Protein 1O4W (pdb70)

Radius of gyration: 15.25 Å; Cα contacts (8 Å, |Δi|>4): 187; chains: 1; bounding box: 36×30×55 Å

Structure (mmCIF, N/CA/C/O backbone):
data_1O4W
#
_entry.id   1O4W
#
_cell.length_a   63.705
_cell.length_b   63.705
_cell.length_c   78.040
_cell.angle_alpha   90.00
_cell.angle_beta   90.00
_cell.angle_gamma   120.00
#
_symmetry.space_group_name_H-M   'P 31 2 1'
#
loop_
_entity.id
_entity.type
_entity.pdbx_description
1 polymer 'PIN (PilT N-terminus) domain'
2 water water
#
loop_
_atom_site.group_PDB
_atom_site.id
_atom_site.type_symbol
_atom_site.label_atom_id
_atom_site.label_alt_id
_atom_site.label_comp_id
_atom_site.label_asym_id
_atom_site.label_entity_id
_atom_site.label_seq_id
_atom_site.pdbx_PDB_ins_code
_atom_site.Cartn_x
_atom_site.Cartn_y
_atom_site.Cartn_z
_atom_site.occupancy
_atom_site.B_iso_or_equiv
_atom_site.auth_seq_id
_atom_site.auth_comp_id
_atom_site.auth_asym_id
_atom_site.auth_atom_id
_atom_site.pdbx_PDB_model_num
ATOM 1 N N . LYS A 1 22 ? 77.333 52.983 13.964 1.00 63.22 10 LYS A N 1
ATOM 2 C CA . LYS A 1 22 ? 76.354 52.388 14.921 1.00 63.14 10 LYS A CA 1
ATOM 3 C C . LYS A 1 22 ? 75.273 51.632 14.149 1.00 62.45 10 LYS A C 1
ATOM 4 O O . LYS A 1 22 ? 75.089 51.839 12.940 1.00 62.83 10 LYS A O 1
ATOM 8 N N . VAL A 1 23 ? 74.597 50.723 14.848 1.00 61.38 11 VAL A N 1
ATOM 9 C CA . VAL A 1 23 ? 73.495 49.952 14.289 1.00 60.34 11 VAL A CA 1
ATOM 10 C C . VAL A 1 23 ? 72.235 50.817 14.220 1.00 58.78 11 VAL A C 1
ATOM 11 O O . VAL A 1 23 ? 71.729 51.244 15.257 1.00 59.12 11 VAL A O 1
ATOM 15 N N . ARG A 1 24 ? 71.732 51.066 13.006 1.00 56.26 12 ARG A N 1
ATOM 16 C CA . ARG A 1 24 ? 70.531 51.878 12.823 1.00 54.22 12 ARG A CA 1
ATOM 17 C C . ARG A 1 24 ? 69.331 50.947 12.562 1.00 51.72 12 ARG A C 1
ATOM 18 O O . ARG A 1 24 ? 69.469 49.929 11.885 1.00 49.89 12 ARG A O 1
ATOM 26 N N . CYS A 1 25 ? 68.175 51.309 13.111 1.00 48.87 13 CYS A N 1
ATOM 27 C CA . CYS A 1 25 ? 66.995 50.466 13.042 1.00 48.08 13 CYS A CA 1
ATOM 28 C C . CYS A 1 25 ? 65.847 51.192 12.346 1.00 45.85 13 CYS A C 1
ATOM 29 O O . CYS A 1 25 ? 65.771 52.412 12.360 1.00 44.76 13 CYS A O 1
ATOM 32 N N . ALA A 1 26 ? 64.971 50.418 11.714 1.00 44.21 14 ALA A N 1
ATOM 33 C CA . ALA A 1 26 ? 63.754 50.924 11.096 1.00 43.54 14 ALA A CA 1
ATOM 34 C C . ALA A 1 26 ? 62.553 50.115 11.553 1.00 43.30 14 ALA A C 1
ATOM 35 O O . ALA A 1 26 ? 62.613 48.890 11.612 1.00 42.28 14 ALA A O 1
ATOM 37 N N . VAL A 1 27 ? 61.489 50.824 11.906 1.00 42.90 15 VAL A N 1
ATOM 38 C CA . VAL A 1 27 ? 60.178 50.232 12.152 1.00 43.03 15 VAL A CA 1
ATOM 39 C C . VAL A 1 27 ? 59.413 50.387 10.853 1.00 42.82 15 VAL A C 1
ATOM 40 O O . VAL A 1 27 ? 59.312 51.510 10.322 1.00 41.92 15 VAL A O 1
ATOM 44 N N . VAL A 1 28 ? 58.906 49.283 10.305 1.00 43.16 16 VAL A N 1
ATOM 45 C CA . VAL A 1 28 ? 58.237 49.347 9.013 1.00 43.01 16 VAL A CA 1
ATOM 46 C C . VAL A 1 28 ? 56.787 48.937 9.120 1.00 44.07 16 VAL A C 1
ATOM 47 O O . VAL A 1 28 ? 56.478 47.804 9.534 1.00 44.96 16 VAL A O 1
ATOM 51 N N . ASP A 1 29 ? 55.902 49.852 8.743 1.00 44.13 17 ASP A N 1
ATOM 52 C CA . ASP A 1 29 ? 54.461 49.625 8.681 1.00 45.06 17 ASP A CA 1
ATOM 53 C C . ASP A 1 29 ? 54.146 48.403 7.762 1.00 45.09 17 ASP A C 1
ATOM 54 O O . ASP A 1 29 ? 54.691 48.277 6.653 1.00 44.79 17 ASP A O 1
ATOM 59 N N . THR A 1 30 ? 53.250 47.522 8.219 1.00 44.96 18 THR A N 1
ATOM 60 C CA . THR A 1 30 ? 52.865 46.364 7.417 1.00 44.79 18 THR A CA 1
ATOM 61 C C . THR A 1 30 ? 52.197 46.724 6.088 1.00 44.68 18 THR A C 1
ATOM 62 O O . THR A 1 30 ? 52.274 45.951 5.136 1.00 45.44 18 THR A O 1
ATOM 66 N N . ASN A 1 31 ? 51.553 47.880 6.008 1.00 44.74 19 ASN A N 1
ATOM 67 C CA . ASN A 1 31 ? 50.971 48.313 4.760 1.00 45.55 19 ASN A CA 1
ATOM 68 C C . ASN A 1 31 ? 52.057 48.590 3.703 1.00 45.05 19 ASN A C 1
ATOM 69 O O . ASN A 1 31 ? 51.873 48.328 2.525 1.00 45.34 19 ASN A O 1
ATOM 74 N N . VAL A 1 32 ? 53.197 49.111 4.146 1.00 44.64 20 VAL A N 1
ATOM 75 C CA . VAL A 1 32 ? 54.373 49.295 3.275 1.00 43.31 20 VAL A CA 1
ATOM 76 C C . VAL A 1 32 ? 54.893 47.939 2.795 1.00 43.25 20 VAL A C 1
ATOM 77 O O . VAL A 1 32 ? 55.211 47.781 1.636 1.00 43.20 20 VAL A O 1
ATOM 81 N N . LEU A 1 33 ? 54.958 46.962 3.693 1.00 44.14 21 LEU A N 1
ATOM 82 C CA . LEU A 1 33 ? 55.453 45.634 3.319 1.00 45.26 21 LEU A CA 1
ATOM 83 C C . LEU A 1 33 ? 54.553 44.931 2.297 1.00 45.67 21 LEU A C 1
ATOM 84 O O . LEU A 1 33 ? 55.044 44.195 1.451 1.00 45.86 21 LEU A O 1
ATOM 97 N N . TYR A 1 35 ? 53.201 46.344 -0.166 1.00 47.93 23 TYR A N 1
ATOM 98 C CA . TYR A 1 35 ? 53.767 46.853 -1.444 1.00 48.64 23 TYR A CA 1
ATOM 99 C C . TYR A 1 35 ? 55.024 46.101 -1.960 1.00 48.86 23 TYR A C 1
ATOM 100 O O . TYR A 1 35 ? 55.331 46.136 -3.157 1.00 49.07 23 TYR A O 1
ATOM 117 N N . VAL A 1 36 ? 55.747 45.382 -1.097 1.00 49.56 24 VAL A N 1
ATOM 118 C CA . VAL A 1 36 ? 56.882 44.583 -1.594 1.00 49.08 24 VAL A CA 1
ATOM 119 C C . VAL A 1 36 ? 56.395 43.584 -2.628 1.00 48.23 24 VAL A C 1
ATOM 120 O O . VAL A 1 36 ? 56.900 43.545 -3.755 1.00 47.03 24 VAL A O 1
ATOM 124 N N . TYR A 1 37 ? 55.414 42.765 -2.248 1.00 47.70 25 TYR A N 1
ATOM 125 C CA . TYR A 1 37 ? 54.852 41.817 -3.181 1.00 47.75 25 TYR A CA 1
ATOM 126 C C . TYR A 1 37 ? 54.089 42.508 -4.328 1.00 47.35 25 TYR A C 1
ATOM 127 O O . TYR A 1 37 ? 54.252 42.154 -5.473 1.00 45.99 25 TYR A O 1
ATOM 136 N N . LEU A 1 38 ? 53.236 43.473 -3.998 1.00 47.33 26 LEU A N 1
ATOM 137 C CA . LEU A 1 38 ? 52.271 43.971 -4.972 1.00 46.85 26 LEU A CA 1
ATOM 138 C C . LEU A 1 38 ? 52.935 44.834 -6.040 1.00 47.04 26 LEU A C 1
ATOM 139 O O . LEU A 1 38 ? 52.456 44.872 -7.177 1.00 46.29 26 LEU A O 1
ATOM 144 N N . ASN A 1 39 ? 54.038 45.492 -5.685 1.00 46.76 27 ASN A N 1
ATOM 145 C CA . ASN A 1 39 ? 54.763 46.379 -6.607 1.00 48.30 27 ASN A CA 1
ATOM 146 C C . ASN A 1 39 ? 56.238 46.032 -6.860 1.00 49.18 27 ASN A C 1
ATOM 147 O O . ASN A 1 39 ? 56.953 46.837 -7.451 1.00 49.97 27 ASN A O 1
ATOM 152 N N . LYS A 1 40 ? 56.692 44.850 -6.434 1.00 49.64 28 LYS A N 1
ATOM 153 C CA . LYS A 1 40 ? 58.088 44.422 -6.649 1.00 50.30 28 LYS A CA 1
ATOM 154 C C . LYS A 1 40 ? 59.115 45.471 -6.200 1.00 50.35 28 LYS A C 1
ATOM 155 O O . LYS A 1 40 ? 60.103 45.751 -6.890 1.00 52.03 28 LYS A O 1
ATOM 158 N N . ALA A 1 41 ? 58.841 46.052 -5.053 1.00 49.45 29 ALA A N 1
ATOM 159 C CA . ALA A 1 41 ? 59.682 47.057 -4.444 1.00 48.97 29 ALA A CA 1
ATOM 160 C C . ALA A 1 41 ? 60.471 46.386 -3.309 1.00 48.32 29 ALA A C 1
ATOM 161 O O . ALA A 1 41 ? 59.884 45.898 -2.374 1.00 49.68 29 ALA A O 1
ATOM 163 N N . ASP A 1 42 ? 61.793 46.362 -3.401 1.00 47.00 30 ASP A N 1
ATOM 164 C CA . ASP A 1 42 ? 62.640 45.778 -2.359 1.00 46.51 30 ASP A CA 1
ATOM 165 C C . ASP A 1 42 ? 62.887 46.785 -1.227 1.00 45.39 30 ASP A C 1
ATOM 166 O O . ASP A 1 42 ? 63.966 47.397 -1.123 1.00 43.70 30 ASP A O 1
ATOM 171 N N . VAL A 1 43 ? 61.861 46.969 -0.405 1.00 44.62 31 VAL A N 1
ATOM 172 C CA . VAL A 1 43 ? 61.869 47.944 0.669 1.00 45.15 31 VAL A CA 1
ATOM 173 C C . VAL A 1 43 ? 63.005 47.690 1.661 1.00 43.89 31 VAL A C 1
ATOM 174 O O . VAL A 1 43 ? 63.719 48.617 2.070 1.00 41.85 31 VAL A O 1
ATOM 178 N N . VAL A 1 44 ? 63.205 46.431 2.028 1.00 42.73 32 VAL A N 1
ATOM 179 C CA . VAL A 1 44 ? 64.238 46.116 3.001 1.00 43.58 32 VAL A CA 1
ATOM 180 C C . VAL A 1 44 ? 65.630 46.385 2.425 1.00 42.21 32 VAL A C 1
ATOM 181 O O . VAL A 1 44 ? 66.433 47.018 3.082 1.00 41.49 32 VAL A O 1
ATOM 185 N N . GLY A 1 45 ? 65.902 45.936 1.212 1.00 41.01 33 GLY A N 1
ATOM 186 C CA . GLY A 1 45 ? 67.164 46.221 0.551 1.00 41.57 33 GLY A CA 1
ATOM 187 C C . GLY A 1 45 ? 67.464 47.700 0.371 1.00 41.21 33 GLY A C 1
ATOM 188 O O . GLY A 1 45 ? 68.605 48.140 0.519 1.00 40.64 33 GLY A O 1
ATOM 189 N N . GLN A 1 46 ? 66.442 48.473 0.019 1.00 41.86 34 GLN A N 1
ATOM 190 C CA . GLN A 1 46 ? 66.577 49.934 -0.106 1.00 43.00 34 GLN A CA 1
ATOM 191 C C . GLN A 1 46 ? 66.899 50.585 1.246 1.00 42.22 34 GLN A C 1
ATOM 192 O O . GLN A 1 46 ? 67.729 51.483 1.322 1.00 41.39 34 GLN A O 1
ATOM 198 N N . LEU A 1 47 ? 66.265 50.103 2.314 1.00 41.83 35 LEU A N 1
ATOM 199 C CA . LEU A 1 47 ? 66.576 50.594 3.669 1.00 42.42 35 LEU A CA 1
ATOM 200 C C . LEU A 1 47 ? 68.018 50.229 4.071 1.00 42.49 35 LEU A C 1
ATOM 201 O O . LEU A 1 47 ? 68.741 51.046 4.650 1.00 41.06 35 LEU A O 1
ATOM 206 N N . ARG A 1 48 ? 68.452 49.018 3.731 1.00 42.46 36 ARG A N 1
ATOM 207 C CA . ARG A 1 48 ? 69.872 48.652 3.970 1.00 43.74 36 ARG A CA 1
ATOM 208 C C . ARG A 1 48 ? 70.880 49.596 3.292 1.00 43.22 36 ARG A C 1
ATOM 209 O O . ARG A 1 48 ? 71.932 49.950 3.870 1.00 42.67 36 ARG A O 1
ATOM 217 N N . GLU A 1 49 ? 70.567 50.044 2.075 1.00 43.43 37 GLU A N 1
ATOM 218 C CA . GLU A 1 49 ? 71.428 50.994 1.359 1.00 43.16 37 GLU A CA 1
ATOM 219 C C . GLU A 1 49 ? 71.629 52.305 2.104 1.00 42.04 37 GLU A C 1
ATOM 220 O O . GLU A 1 49 ? 72.706 52.890 2.040 1.00 40.85 37 GLU A O 1
ATOM 226 N N . PHE A 1 50 ? 70.585 52.754 2.800 1.00 41.87 38 PHE A N 1
ATOM 227 C CA . PHE A 1 50 ? 70.631 53.942 3.641 1.00 42.38 38 PHE A CA 1
ATOM 228 C C . PHE A 1 50 ? 71.257 53.695 5.023 1.00 43.26 38 PHE A C 1
ATOM 229 O O . PHE A 1 50 ? 71.369 54.629 5.808 1.00 43.33 38 PHE A O 1
ATOM 237 N N . GLY A 1 51 ? 71.649 52.456 5.316 1.00 42.81 39 GLY A N 1
ATOM 238 C CA . GLY A 1 51 ? 72.400 52.160 6.532 1.00 43.20 39 GLY A CA 1
ATOM 239 C C . GLY A 1 51 ? 71.602 51.511 7.651 1.00 43.46 39 GLY A C 1
ATOM 240 O O . GLY A 1 51 ? 72.108 51.384 8.771 1.00 43.16 39 GLY A O 1
ATOM 241 N N . PHE A 1 52 ? 70.360 51.122 7.364 1.00 43.10 40 PHE A N 1
ATOM 242 C CA . PHE A 1 52 ? 69.482 50.487 8.362 1.00 43.95 40 PHE A CA 1
ATOM 243 C C . PHE A 1 52 ? 69.680 48.978 8.300 1.00 44.70 40 PHE A C 1
ATOM 244 O O . PHE A 1 52 ? 69.525 48.375 7.240 1.00 45.47 40 PHE A O 1
ATOM 252 N N . SER A 1 53 ? 70.075 48.367 9.417 1.00 45.08 41 SER A N 1
ATOM 253 C CA . SER A 1 53 ? 70.361 46.928 9.412 1.00 45.71 41 SER A CA 1
ATOM 254 C C . SER A 1 53 ? 69.538 46.122 10.424 1.00 45.92 41 SER A C 1
ATOM 255 O O . SER A 1 53 ? 69.658 44.904 10.464 1.00 46.05 41 SER A O 1
ATOM 258 N N . ARG A 1 54 ? 68.711 46.807 11.218 1.00 46.23 42 ARG A N 1
ATOM 259 C CA . ARG A 1 54 ? 67.796 46.187 12.164 1.00 46.41 42 ARG A CA 1
ATOM 260 C C . ARG A 1 54 ? 66.394 46.605 11.790 1.00 45.43 42 ARG A C 1
ATOM 261 O O . ARG A 1 54 ? 66.130 47.803 11.592 1.00 45.11 42 ARG A O 1
ATOM 269 N N . PHE A 1 55 ? 65.491 45.635 11.742 1.00 44.07 43 PHE A N 1
ATOM 270 C CA . PHE A 1 55 ? 64.118 45.861 11.326 1.00 43.38 43 PHE A CA 1
ATOM 271 C C . PHE A 1 55 ? 63.164 45.397 12.415 1.00 43.74 43 PHE A C 1
ATOM 272 O O . PHE A 1 55 ? 63.257 44.268 12.893 1.00 42.60 43 PHE A O 1
ATOM 280 N N . LEU A 1 56 ? 62.282 46.303 12.831 1.00 42.99 44 LEU A N 1
ATOM 281 C CA . LEU A 1 56 ? 61.441 46.094 13.992 1.00 42.97 44 LEU A CA 1
ATOM 282 C C . LEU A 1 56 ? 59.969 46.143 13.609 1.00 42.85 44 LEU A C 1
ATOM 283 O O . LEU A 1 56 ? 59.558 46.925 12.737 1.00 44.03 44 LEU A O 1
ATOM 288 N N . ILE A 1 57 ? 59.188 45.283 14.248 1.00 43.03 45 ILE A N 1
ATOM 289 C CA . ILE A 1 57 ? 57.729 45.372 14.208 1.00 43.17 45 ILE A CA 1
ATOM 290 C C . ILE A 1 57 ? 57.216 45.199 15.636 1.00 42.06 45 ILE A C 1
ATOM 291 O O . ILE A 1 57 ? 57.944 44.699 16.483 1.00 42.07 45 ILE A O 1
ATOM 296 N N . THR A 1 58 ? 55.996 45.653 15.930 1.00 41.49 46 THR A N 1
ATOM 297 C CA . THR A 1 58 ? 55.419 45.424 17.234 1.00 41.46 46 THR A CA 1
ATOM 298 C C . THR A 1 58 ? 54.615 44.123 17.249 1.00 41.75 46 THR A C 1
ATOM 299 O O . THR A 1 58 ? 54.092 43.693 16.211 1.00 41.16 46 THR A O 1
ATOM 303 N N . ALA A 1 59 ? 54.497 43.519 18.427 1.00 42.04 47 ALA A N 1
ATOM 304 C CA . ALA A 1 59 ? 53.690 42.323 18.588 1.00 41.62 47 ALA A CA 1
ATOM 305 C C . ALA A 1 59 ? 52.234 42.567 18.136 1.00 42.29 47 ALA A C 1
ATOM 306 O O . ALA A 1 59 ? 51.608 41.688 17.482 1.00 41.85 47 ALA A O 1
ATOM 308 N N . SER A 1 60 ? 51.707 43.745 18.481 1.00 41.24 48 SER A N 1
ATOM 309 C CA . SER A 1 60 ? 50.330 44.114 18.146 1.00 41.94 48 SER A CA 1
ATOM 310 C C . SER A 1 60 ? 50.099 44.158 16.631 1.00 41.35 48 SER A C 1
ATOM 311 O O . SER A 1 60 ? 49.159 43.530 16.111 1.00 40.61 48 SER A O 1
ATOM 314 N N . VAL A 1 61 ? 50.962 44.880 15.921 1.00 41.42 49 VAL A N 1
ATOM 315 C CA . VAL A 1 61 ? 50.809 45.045 14.469 1.00 41.71 49 VAL A CA 1
ATOM 316 C C . VAL A 1 61 ? 51.044 43.718 13.714 1.00 41.79 49 VAL A C 1
ATOM 317 O O . VAL A 1 61 ? 50.324 43.406 12.751 1.00 42.21 49 VAL A O 1
ATOM 321 N N . LYS A 1 62 ? 52.009 42.925 14.155 1.00 41.29 50 LYS A N 1
ATOM 322 C CA . LYS A 1 62 ? 52.198 41.603 13.583 1.00 42.82 50 L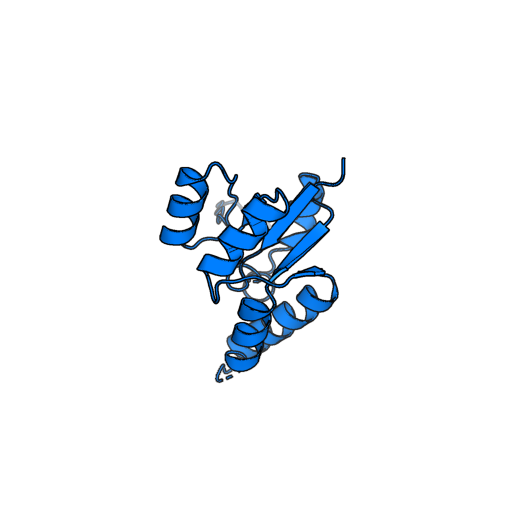YS A CA 1
ATOM 323 C C . LYS A 1 62 ? 50.911 40.735 13.739 1.00 42.40 50 LYS A C 1
ATOM 324 O O . LYS A 1 62 ? 50.457 40.097 12.782 1.00 41.34 50 LYS A O 1
ATOM 330 N N . ARG A 1 63 ? 50.317 40.740 14.931 1.00 42.35 51 ARG A N 1
ATOM 331 C CA . ARG A 1 63 ? 49.089 39.983 15.198 1.00 43.18 51 ARG A CA 1
ATOM 332 C C . ARG A 1 63 ? 47.926 40.506 14.353 1.00 42.93 51 ARG A C 1
ATOM 333 O O . ARG A 1 63 ? 47.116 39.718 13.840 1.00 41.83 51 ARG A O 1
ATOM 341 N N . GLU A 1 64 ? 47.836 41.826 14.206 1.00 42.48 52 GLU A N 1
ATOM 342 C CA . GLU A 1 64 ? 46.805 42.410 1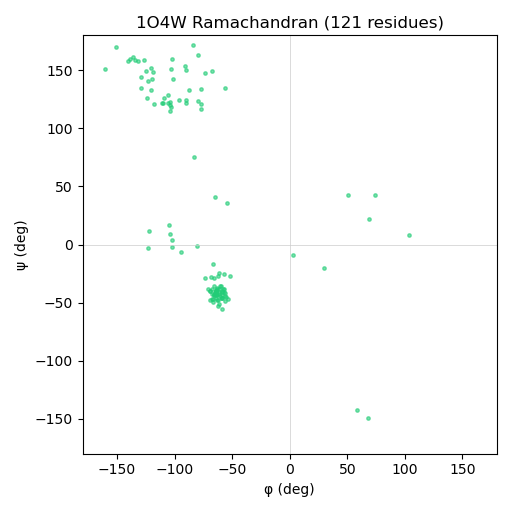3.348 1.00 43.50 52 GLU A CA 1
ATOM 343 C C . GLU A 1 64 ? 46.956 41.948 11.897 1.00 43.08 52 GLU A C 1
ATOM 344 O O . GLU A 1 64 ? 45.958 41.686 11.227 1.00 42.68 52 GLU A O 1
ATOM 350 N N . LEU A 1 65 ? 48.192 41.834 11.433 1.00 43.01 53 LEU A N 1
ATOM 351 C CA . LEU A 1 65 ? 48.442 41.377 10.057 1.00 42.96 53 LEU A CA 1
ATOM 352 C C . LEU A 1 65 ? 48.063 39.883 9.921 1.00 41.83 53 LEU A C 1
ATOM 353 O O . LEU A 1 65 ? 47.463 39.487 8.922 1.00 41.88 53 LEU A O 1
ATOM 358 N N . GLU A 1 66 ? 48.372 39.072 10.926 1.00 42.28 54 GLU A N 1
ATOM 359 C CA . GLU A 1 66 ? 47.949 37.660 10.926 1.00 42.77 54 GLU A CA 1
ATOM 360 C C . GLU A 1 66 ? 46.421 37.507 10.844 1.00 42.65 54 GLU A C 1
ATOM 361 O O . GLU A 1 66 ? 45.914 36.627 10.155 1.00 41.32 54 GLU A O 1
ATOM 367 N N . LYS A 1 67 ? 45.693 38.372 11.550 1.00 42.78 55 LYS A N 1
ATOM 368 C CA . LYS A 1 67 ? 44.224 38.356 11.516 1.00 42.86 55 LYS A CA 1
ATOM 369 C C . LYS A 1 67 ? 43.713 38.817 10.156 1.00 43.16 55 LYS A C 1
ATOM 370 O O . LYS A 1 67 ? 42.834 38.186 9.581 1.00 44.14 55 LYS A O 1
ATOM 376 N N . LEU A 1 68 ? 44.261 39.924 9.666 1.00 43.89 56 LEU A N 1
ATOM 377 C CA . LEU A 1 68 ? 43.919 40.478 8.346 1.00 44.34 56 LEU A CA 1
ATOM 378 C C . LEU A 1 68 ? 44.108 39.447 7.224 1.00 43.46 56 LEU A C 1
ATOM 379 O O . LEU A 1 68 ? 43.252 39.304 6.350 1.00 43.86 56 LEU A O 1
ATOM 384 N N . GLU A 1 69 ? 45.228 38.738 7.259 1.00 42.19 57 GLU A N 1
ATOM 385 C CA . GLU A 1 69 ? 45.538 37.735 6.257 1.00 42.44 57 GLU A CA 1
ATOM 386 C C . GLU A 1 69 ? 44.406 36.697 6.134 1.00 41.96 57 GLU A C 1
ATOM 387 O O . GLU A 1 69 ? 44.083 36.215 5.037 1.00 41.12 57 GLU A O 1
ATOM 401 N N . SER A 1 71 ? 41.323 37.103 6.400 1.00 44.53 59 SER A N 1
ATOM 402 C CA . SER A 1 71 ? 40.174 37.650 5.681 1.00 44.92 59 SER A CA 1
ATOM 403 C C . SER A 1 71 ? 40.473 38.198 4.272 1.00 44.03 59 SER A C 1
ATOM 404 O O . SER A 1 71 ? 39.549 38.473 3.522 1.00 45.97 59 SER A O 1
ATOM 409 N N . LEU A 1 72 ? 41.727 38.310 3.887 1.00 43.18 60 LEU A N 1
ATOM 410 C CA . LEU A 1 72 ? 42.055 38.804 2.547 1.00 42.56 60 LEU A CA 1
ATOM 411 C C . LEU A 1 72 ? 41.897 37.687 1.504 1.00 41.92 60 LEU A C 1
ATOM 412 O O . LEU A 1 72 ? 41.805 36.510 1.856 1.00 40.51 60 LEU A O 1
ATOM 417 N N . ARG A 1 73 ? 41.825 38.096 0.237 1.00 40.96 61 ARG A N 1
ATOM 418 C CA . ARG A 1 73 ? 41.614 37.208 -0.898 1.00 40.66 61 ARG A CA 1
ATOM 419 C C . ARG A 1 73 ? 42.560 37.610 -2.035 1.00 39.94 61 ARG A C 1
ATOM 420 O O . ARG A 1 73 ? 43.141 38.708 -2.049 1.00 38.44 61 ARG A O 1
ATOM 428 N N . GLY A 1 74 ? 42.758 36.686 -2.961 1.00 39.33 62 GLY A N 1
ATOM 429 C CA . GLY A 1 74 ? 43.534 36.960 -4.159 1.00 39.12 62 GLY A CA 1
ATOM 430 C C . GLY A 1 74 ? 44.931 37.402 -3.900 1.00 39.47 62 GLY A C 1
ATOM 431 O O . GLY A 1 74 ? 45.577 36.935 -2.966 1.00 38.87 62 GLY A O 1
ATOM 432 N N . LYS A 1 75 ? 45.397 38.346 -4.717 1.00 40.18 63 LYS A N 1
ATOM 433 C CA . LYS A 1 75 ? 46.763 38.834 -4.616 1.00 41.27 63 LYS A CA 1
ATOM 434 C C . LYS A 1 75 ? 47.027 39.572 -3.308 1.00 40.65 63 LYS A C 1
ATOM 435 O O . LYS A 1 75 ? 48.143 39.558 -2.821 1.00 39.94 63 LYS A O 1
ATOM 441 N N . GLU A 1 76 ? 46.009 40.195 -2.729 1.00 40.63 64 GLU A N 1
ATOM 442 C CA . GLU A 1 76 ? 46.181 40.828 -1.406 1.00 41.62 64 GLU A CA 1
ATOM 443 C C . GLU A 1 76 ? 46.513 39.792 -0.334 1.00 40.22 64 GLU A C 1
ATOM 444 O O . GLU A 1 76 ? 47.359 40.034 0.545 1.00 40.64 64 GLU A O 1
ATOM 450 N N . LYS A 1 77 ? 45.876 38.622 -0.424 1.00 39.34 65 LYS A N 1
ATOM 451 C CA . LYS A 1 77 ? 46.155 37.532 0.516 1.00 38.82 65 LYS A CA 1
ATOM 452 C C . LYS A 1 77 ? 47.610 37.100 0.325 1.00 38.87 65 LYS A C 1
ATOM 453 O O . LYS A 1 77 ? 48.327 36.920 1.302 1.00 38.91 65 LYS A O 1
ATOM 459 N N . VAL A 1 78 ? 48.066 37.001 -0.919 1.00 39.04 66 VAL A N 1
ATOM 460 C CA . VAL A 1 78 ? 49.449 36.598 -1.190 1.00 40.03 66 VAL A CA 1
ATOM 461 C C . VAL A 1 78 ? 50.425 37.636 -0.632 1.00 40.24 66 VAL A C 1
ATOM 462 O O . VAL A 1 78 ? 51.432 37.295 -0.007 1.00 39.87 66 VAL A O 1
ATOM 466 N N . ALA A 1 79 ? 50.082 38.906 -0.790 1.00 40.46 67 ALA A N 1
ATOM 467 C CA . ALA A 1 79 ? 50.939 40.026 -0.324 1.00 42.14 67 ALA A CA 1
ATOM 468 C C . ALA A 1 79 ? 51.079 40.018 1.197 1.00 42.43 67 ALA A C 1
ATOM 469 O O . ALA A 1 79 ? 52.159 40.251 1.726 1.00 43.28 67 ALA A O 1
ATOM 471 N N . ALA A 1 80 ? 49.979 39.709 1.891 1.00 42.32 68 ALA A N 1
ATOM 472 C CA . ALA A 1 80 ? 50.004 39.591 3.359 1.00 41.16 68 ALA A CA 1
ATOM 473 C C . ALA A 1 80 ? 50.869 38.411 3.803 1.00 40.99 68 ALA A C 1
ATOM 474 O O . ALA A 1 80 ? 51.659 38.531 4.735 1.00 40.77 68 ALA A O 1
ATOM 476 N N . ARG A 1 81 ? 50.743 37.265 3.129 1.00 40.32 69 ARG A N 1
ATOM 477 C CA . ARG A 1 81 ? 51.622 36.149 3.429 1.00 40.79 69 ARG A CA 1
ATOM 478 C C . ARG A 1 81 ? 53.098 36.458 3.177 1.00 41.14 69 ARG A C 1
ATOM 479 O O . ARG A 1 81 ? 53.967 36.016 3.934 1.00 40.52 69 ARG A O 1
ATOM 487 N N . PHE A 1 82 ? 53.380 37.150 2.083 1.00 42.62 70 PHE A N 1
ATOM 488 C CA . PHE A 1 82 ? 54.771 37.521 1.784 1.00 43.86 70 PHE A CA 1
ATOM 489 C C . PHE A 1 82 ? 55.275 38.495 2.843 1.00 43.45 70 PHE A C 1
ATOM 490 O O . PHE A 1 82 ? 56.390 38.318 3.311 1.00 43.85 70 PHE A O 1
ATOM 498 N N . ALA A 1 83 ? 54.458 39.488 3.229 1.00 43.50 71 ALA A N 1
ATOM 499 C CA . ALA A 1 83 ? 54.794 40.404 4.353 1.00 43.27 71 ALA A CA 1
ATOM 500 C C . ALA A 1 83 ? 55.067 39.650 5.650 1.00 43.77 71 ALA A C 1
ATOM 501 O O . ALA A 1 83 ? 56.059 39.931 6.340 1.00 44.28 71 ALA A O 1
ATOM 503 N N . LEU A 1 84 ? 54.217 38.659 5.966 1.00 43.13 72 LEU A N 1
ATOM 504 C CA . LEU A 1 84 ? 54.432 37.828 7.134 1.00 43.68 72 LEU A CA 1
ATOM 505 C C . LEU A 1 84 ? 55.768 37.062 7.046 1.00 44.40 72 LEU A C 1
ATOM 506 O O . LEU A 1 84 ? 56.458 36.897 8.053 1.00 44.62 72 LEU A O 1
ATOM 511 N N . LYS A 1 85 ? 56.160 36.632 5.848 1.00 45.61 73 LYS A N 1
ATOM 512 C CA . LYS A 1 85 ? 57.450 35.920 5.702 1.00 46.08 73 LYS A CA 1
ATOM 513 C C . LYS A 1 85 ? 58.594 36.917 5.948 1.00 46.02 73 LYS A C 1
ATOM 514 O O . LYS A 1 85 ? 59.557 36.589 6.624 1.00 46.95 73 LYS A O 1
ATOM 517 N N . LEU A 1 86 ? 58.464 38.135 5.450 1.00 45.96 74 LEU A N 1
ATOM 518 C CA . LEU A 1 86 ?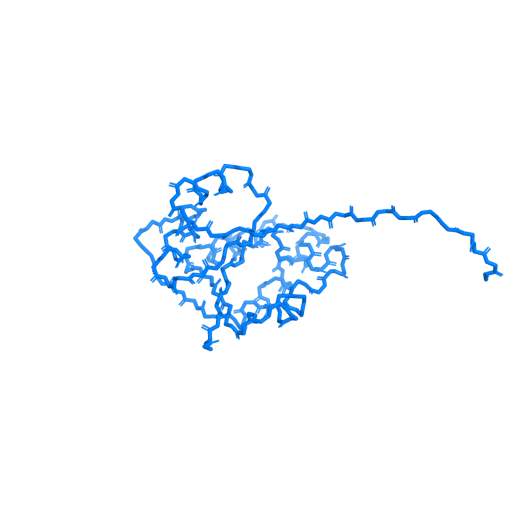 59.504 39.158 5.666 1.00 46.67 74 LEU A CA 1
ATOM 519 C C . LEU A 1 86 ? 59.732 39.401 7.158 1.00 46.50 74 LEU A C 1
ATOM 520 O O . LEU A 1 86 ? 60.883 39.564 7.602 1.00 45.82 74 LEU A O 1
ATOM 525 N N . LEU A 1 87 ? 58.632 39.385 7.923 1.00 45.06 75 LEU A N 1
ATOM 526 C CA . LEU A 1 87 ? 58.653 39.623 9.347 1.00 44.82 75 LEU A CA 1
ATOM 527 C C . LEU A 1 87 ? 59.375 38.543 10.125 1.00 46.37 75 LEU A C 1
ATOM 528 O O . LEU A 1 87 ? 59.750 38.770 11.270 1.00 46.22 75 LEU A O 1
ATOM 533 N N . GLU A 1 88 ? 59.591 37.375 9.517 1.00 48.27 76 GLU A N 1
ATOM 534 C CA . GLU A 1 88 ? 60.463 36.360 10.114 1.00 49.72 76 GLU A CA 1
ATOM 535 C C . GLU A 1 88 ? 61.877 36.899 10.377 1.00 50.09 76 GLU A C 1
ATOM 536 O O . GLU A 1 88 ? 62.558 36.390 11.265 1.00 50.64 76 GLU A O 1
ATOM 542 N N . HIS A 1 89 ? 62.312 37.916 9.633 1.00 50.35 77 HIS A N 1
ATOM 543 C CA . HIS A 1 89 ? 63.633 38.522 9.838 1.00 50.81 77 HIS A CA 1
ATOM 544 C C . HIS A 1 89 ? 63.574 39.876 10.529 1.00 49.61 77 HIS A C 1
ATOM 545 O O . HIS A 1 89 ? 64.540 40.656 10.473 1.00 51.01 77 HIS A O 1
ATOM 552 N N . PHE A 1 90 ? 62.440 40.180 11.152 1.00 47.38 78 PHE A N 1
ATOM 553 C CA . PHE A 1 90 ? 62.277 41.402 11.937 1.00 45.95 78 PHE A CA 1
ATOM 554 C C . PHE A 1 90 ? 62.375 41.024 13.414 1.00 46.79 78 PHE A C 1
ATOM 555 O O . PHE A 1 90 ? 62.021 39.898 13.792 1.00 46.65 78 PHE A O 1
ATOM 563 N N . GLU A 1 91 ? 62.836 41.949 14.248 1.00 46.82 79 GLU A N 1
ATOM 564 C CA . GLU A 1 91 ? 62.663 41.853 15.692 1.00 47.82 79 GLU A CA 1
ATOM 565 C C . GLU A 1 91 ? 61.220 42.231 16.066 1.00 47.46 79 GLU A C 1
ATOM 566 O O . GLU A 1 91 ? 60.683 43.225 15.593 1.00 46.92 79 GLU A O 1
ATOM 572 N N . VAL A 1 92 ? 60.593 41.434 16.919 1.00 47.01 80 VAL A N 1
ATOM 573 C CA . VAL A 1 92 ? 59.234 41.725 17.356 1.00 47.16 80 VAL A CA 1
ATOM 574 C C . VAL A 1 92 ? 59.296 42.275 18.759 1.00 47.14 80 VAL A C 1
ATOM 575 O O . VAL A 1 92 ? 59.787 41.603 19.660 1.00 47.35 80 VAL A O 1
ATOM 579 N N . VAL A 1 93 ? 58.807 43.494 18.952 1.00 46.62 81 VAL A N 1
ATOM 580 C CA . VAL A 1 93 ? 58.921 44.164 20.246 1.00 46.25 81 VAL A CA 1
ATOM 581 C C . VAL A 1 93 ? 57.563 44.472 20.851 1.00 46.59 81 VAL A C 1
ATOM 582 O O . VAL A 1 93 ? 56.576 44.706 20.141 1.00 44.71 81 VAL A O 1
ATOM 586 N N . GLU A 1 94 ? 57.513 44.456 22.179 1.00 47.15 82 GLU A N 1
ATOM 587 C CA . GLU A 1 94 ? 56.262 44.692 22.884 1.00 47.94 82 GLU A CA 1
ATOM 588 C C . GLU A 1 94 ? 56.088 46.173 23.159 1.00 47.64 82 GLU A C 1
ATOM 589 O O . GLU A 1 94 ? 57.062 46.903 23.304 1.00 47.37 82 GLU A O 1
ATOM 595 N N . THR A 1 95 ? 54.830 46.603 23.206 1.00 47.28 83 THR A N 1
ATOM 596 C CA . THR A 1 95 ? 54.475 47.988 23.469 1.00 47.03 83 THR A CA 1
ATOM 597 C C . THR A 1 95 ? 53.288 48.035 24.400 1.00 47.17 83 THR A C 1
ATOM 598 O O . THR A 1 95 ? 52.536 47.067 24.502 1.00 46.36 83 THR A O 1
ATOM 602 N N . GLU A 1 96 ? 53.122 49.178 25.051 1.00 47.55 84 GLU A N 1
ATOM 603 C CA . GLU A 1 96 ? 51.928 49.476 25.854 1.00 48.29 84 GLU A CA 1
ATOM 604 C C . GLU A 1 96 ? 50.708 49.592 24.940 1.00 48.03 84 GLU A C 1
ATOM 605 O O . GLU A 1 96 ? 49.674 48.971 25.184 1.00 47.39 84 GLU A O 1
ATOM 611 N N . SER A 1 97 ? 50.865 50.389 23.878 1.00 47.68 85 SER A N 1
ATOM 612 C CA . SER A 1 97 ? 49.779 50.695 22.955 1.00 47.48 85 SER A CA 1
ATOM 613 C C . SER A 1 97 ? 49.637 49.601 21.897 1.00 47.72 85 SER A C 1
ATOM 614 O O . SER A 1 97 ? 50.466 48.695 21.815 1.00 47.00 85 SER A O 1
ATOM 617 N N . GLU A 1 98 ? 48.563 49.697 21.117 1.00 48.29 86 GLU A N 1
ATOM 618 C CA . GLU A 1 98 ? 48.204 48.707 20.109 1.00 49.43 86 GLU A CA 1
ATOM 619 C C . GLU A 1 98 ? 48.004 49.384 18.761 1.00 49.26 86 GLU A C 1
ATOM 620 O O . GLU A 1 98 ? 47.744 50.590 18.702 1.00 49.41 86 GLU A O 1
ATOM 626 N N . GLY A 1 99 ? 48.106 48.602 17.689 1.00 49.08 87 GLY A N 1
ATOM 627 C CA . GLY A 1 99 ? 47.857 49.102 16.336 1.00 49.09 87 GLY A CA 1
ATOM 628 C C . GLY A 1 99 ? 48.892 50.106 15.863 1.00 49.00 87 GLY A C 1
ATOM 629 O O . GLY A 1 99 ? 50.056 50.039 16.271 1.00 48.33 87 GLY A O 1
ATOM 630 N N . ASP A 1 100 ? 48.465 51.042 15.010 1.00 49.47 88 ASP A N 1
ATOM 631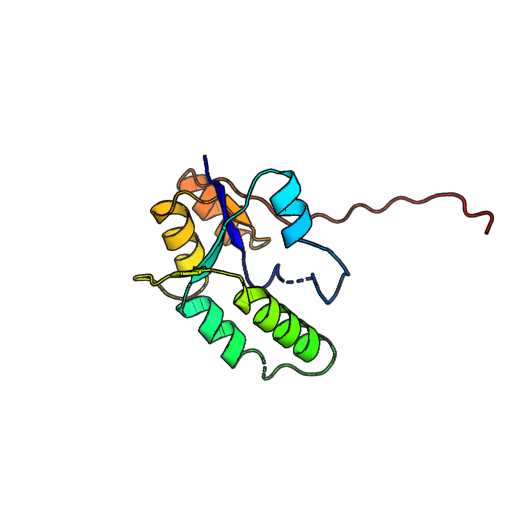 C CA . ASP A 1 100 ? 49.358 52.078 14.457 1.00 50.19 88 ASP A CA 1
ATOM 632 C C . ASP A 1 100 ? 50.132 52.883 15.506 1.00 49.27 88 ASP A C 1
ATOM 633 O O . ASP A 1 100 ? 51.325 53.104 15.317 1.00 49.59 88 ASP A O 1
ATOM 638 N N . PRO A 1 101 ? 49.481 53.365 16.573 1.00 48.03 89 PRO A N 1
ATOM 639 C CA . PRO A 1 101 ? 50.209 54.050 17.642 1.00 47.22 89 PRO A CA 1
ATOM 640 C C . PRO A 1 101 ? 51.405 53.259 18.190 1.00 46.14 89 PRO A C 1
ATOM 641 O O . PRO A 1 101 ? 52.351 53.863 18.677 1.00 46.05 89 PRO A O 1
ATOM 645 N N . SER A 1 102 ? 51.374 51.934 18.104 1.00 44.40 90 SER A N 1
ATOM 646 C CA . SER A 1 102 ? 52.461 51.111 18.640 1.00 43.49 90 SER A CA 1
ATOM 647 C C . SER A 1 102 ? 53.7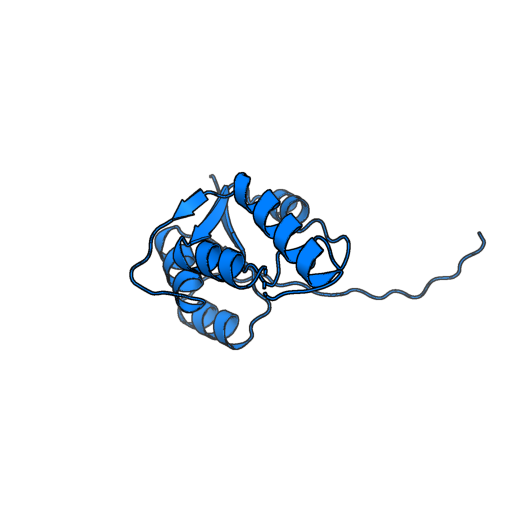40 51.290 17.830 1.00 43.25 90 SER A C 1
ATOM 648 O O . SER A 1 102 ? 54.836 51.172 18.370 1.00 43.17 90 SER A O 1
ATOM 651 N N . LEU A 1 103 ? 53.581 51.620 16.547 1.00 43.14 91 LEU A N 1
ATOM 652 C CA . LEU A 1 103 ? 54.698 51.824 15.635 1.00 42.90 91 LEU A CA 1
ATOM 653 C C . LEU A 1 103 ? 55.480 53.079 16.067 1.00 43.31 91 LEU A C 1
ATOM 654 O O . LEU A 1 103 ? 56.715 53.092 16.075 1.00 42.67 91 LEU A O 1
ATOM 659 N N . ILE A 1 104 ? 54.750 54.130 16.417 1.00 43.83 92 ILE A N 1
ATOM 660 C CA . ILE A 1 104 ? 55.363 55.334 16.993 1.00 44.76 92 ILE A CA 1
ATOM 661 C C . ILE A 1 104 ? 56.050 55.030 18.329 1.00 44.00 92 ILE A C 1
ATOM 662 O O . ILE A 1 104 ? 57.192 55.414 18.546 1.00 43.75 92 ILE A O 1
ATOM 667 N N . GLU A 1 105 ? 55.358 54.321 19.215 1.00 43.71 93 GLU A N 1
ATOM 668 C CA . GLU A 1 105 ? 55.938 53.969 20.515 1.00 43.64 93 GLU A CA 1
ATOM 669 C C . GLU A 1 105 ? 57.271 53.216 20.352 1.00 43.24 93 GLU A C 1
ATOM 670 O O . GLU A 1 105 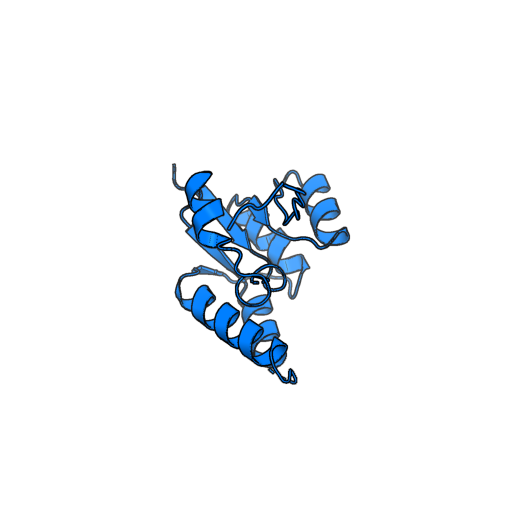? 58.268 53.543 21.014 1.00 42.94 93 GLU A O 1
ATOM 676 N N . ALA A 1 106 ? 57.276 52.208 19.486 1.00 42.60 94 ALA A N 1
ATOM 677 C CA . ALA A 1 106 ? 58.473 51.414 19.210 1.00 42.66 94 ALA A CA 1
ATOM 678 C C . ALA A 1 106 ? 59.588 52.260 18.580 1.00 43.23 94 ALA A C 1
ATOM 679 O O . ALA A 1 106 ? 60.750 52.193 18.988 1.00 43.15 94 ALA A O 1
ATOM 681 N N . ALA A 1 107 ? 59.237 53.047 17.573 1.00 43.12 95 ALA A N 1
ATOM 682 C CA . ALA A 1 107 ? 60.240 53.846 16.896 1.00 44.33 95 ALA A CA 1
ATOM 683 C C . ALA A 1 107 ? 60.922 54.814 17.887 1.00 44.75 95 ALA A C 1
ATOM 684 O O . ALA A 1 107 ? 62.145 54.922 17.895 1.00 45.15 95 ALA A O 1
ATOM 686 N N . GLU A 1 108 ? 60.135 55.504 18.711 1.00 45.52 96 GLU A N 1
ATOM 687 C CA . GLU A 1 108 ? 60.704 56.426 19.712 1.00 46.24 96 GLU A CA 1
ATOM 688 C C . GLU A 1 108 ? 61.555 55.701 20.764 1.00 46.41 96 GLU A C 1
ATOM 689 O O . GLU A 1 108 ? 62.652 56.151 21.079 1.00 46.98 96 GLU A O 1
ATOM 695 N N . LYS A 1 109 ? 61.056 54.589 21.307 1.00 46.43 97 LYS A N 1
ATOM 696 C CA . LYS A 1 109 ? 61.781 53.821 22.336 1.00 46.69 97 LYS A CA 1
ATOM 697 C C . LYS A 1 109 ? 63.130 53.293 21.857 1.00 46.70 97 LYS A C 1
ATOM 698 O O . LYS A 1 109 ? 64.123 53.369 22.575 1.00 46.73 97 LYS A O 1
ATOM 704 N N . TYR A 1 110 ? 63.158 52.744 20.647 1.00 46.83 98 TYR A N 1
ATOM 705 C CA . TYR A 1 110 ? 64.360 52.093 20.119 1.00 47.14 98 TYR A CA 1
ATOM 706 C C . TYR A 1 110 ? 65.209 53.019 19.270 1.00 46.87 98 TYR A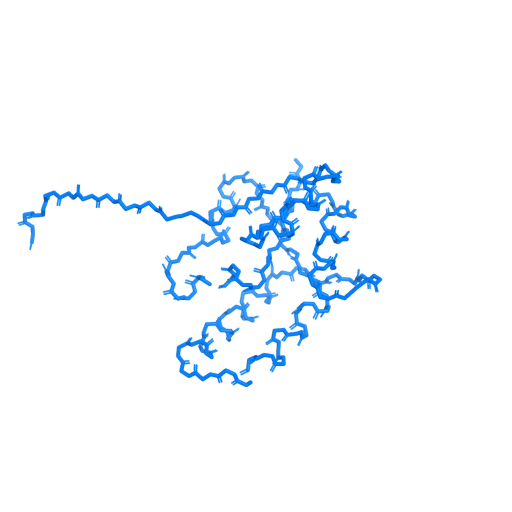 C 1
ATOM 707 O O . TYR A 1 110 ? 66.312 52.653 18.882 1.00 47.97 98 TYR A O 1
ATOM 716 N N . GLY A 1 111 ? 64.709 54.221 19.002 1.00 46.29 99 GLY A N 1
ATOM 717 C CA . GLY A 1 111 ? 65.456 55.215 18.254 1.00 46.11 99 GLY A CA 1
ATOM 718 C C . GLY A 1 111 ? 65.527 54.902 16.777 1.00 45.97 99 GLY A C 1
ATOM 719 O O . GLY A 1 111 ? 66.569 55.068 16.154 1.00 45.48 99 GLY A O 1
ATOM 720 N N . CYS A 1 112 ? 64.397 54.477 16.216 1.00 45.71 100 CYS A N 1
ATOM 721 C CA . CYS A 1 112 ? 64.323 54.047 14.836 1.00 46.19 100 CYS A CA 1
ATOM 722 C C . CYS A 1 112 ? 63.701 55.113 13.959 1.00 45.57 100 CYS A C 1
ATOM 723 O O . CYS A 1 112 ? 62.990 56.002 14.441 1.00 45.29 100 CYS A O 1
ATOM 726 N N . ILE A 1 113 ? 63.966 54.995 12.659 1.00 44.69 101 ILE A N 1
ATOM 727 C CA . ILE A 1 113 ? 63.148 55.644 11.639 1.00 44.12 101 ILE A CA 1
ATOM 728 C C . ILE A 1 113 ? 61.823 54.883 11.519 1.00 42.90 101 ILE A C 1
ATOM 729 O O . ILE A 1 113 ? 61.769 53.683 11.750 1.00 42.72 101 ILE A O 1
ATOM 734 N N . LEU A 1 114 ? 60.760 55.598 11.201 1.00 41.92 102 LEU A N 1
ATOM 735 C CA . LEU A 1 114 ? 59.462 54.985 10.954 1.00 41.67 102 LEU A CA 1
ATOM 736 C C . LEU A 1 114 ? 59.150 55.096 9.475 1.00 40.80 102 LEU A C 1
ATOM 737 O O . LEU A 1 114 ? 59.130 56.209 8.905 1.00 40.40 102 LEU A O 1
ATOM 742 N N . ILE A 1 115 ? 58.933 53.944 8.842 1.00 41.02 103 ILE A N 1
ATOM 743 C CA . ILE A 1 115 ? 58.570 53.892 7.444 1.00 40.48 103 ILE A CA 1
ATOM 744 C C . ILE A 1 115 ? 57.063 53.588 7.328 1.00 41.33 103 ILE A C 1
ATOM 745 O O . ILE A 1 115 ? 56.596 52.491 7.707 1.00 40.07 103 ILE A O 1
ATOM 750 N N . THR A 1 116 ? 56.330 54.563 6.803 1.00 42.04 104 THR A N 1
ATOM 751 C CA . THR A 1 116 ? 54.886 54.485 6.663 1.00 43.16 104 THR A CA 1
ATOM 752 C C . THR A 1 116 ? 54.428 55.477 5.633 1.00 43.23 104 THR A C 1
ATOM 753 O O . THR A 1 116 ? 55.071 56.518 5.448 1.00 42.67 104 THR A O 1
ATOM 757 N N . ASN A 1 117 ? 53.321 55.152 4.962 1.00 43.49 105 ASN A N 1
ATOM 758 C CA . ASN A 1 117 ? 52.644 56.090 4.100 1.00 45.53 105 ASN A CA 1
ATOM 759 C C . ASN A 1 117 ? 51.387 56.689 4.737 1.00 46.36 105 ASN A C 1
ATOM 760 O O . ASN A 1 117 ? 50.684 57.479 4.116 1.00 45.61 105 ASN A O 1
ATOM 765 N N . ASP A 1 118 ? 51.135 56.335 5.991 1.00 47.09 106 ASP A N 1
ATOM 766 C CA . ASP A 1 118 ? 49.937 56.819 6.671 1.00 47.39 106 ASP A CA 1
ATOM 767 C C . ASP A 1 118 ? 50.145 58.273 7.097 1.00 47.07 106 ASP A C 1
ATOM 768 O O . ASP A 1 118 ? 51.083 58.601 7.826 1.00 45.94 106 ASP A O 1
ATOM 773 N N . LYS A 1 119 ? 49.281 59.157 6.605 1.00 48.47 107 LYS A N 1
ATOM 774 C CA . LYS A 1 119 ? 49.464 60.593 6.825 1.00 49.24 107 LYS A CA 1
ATOM 775 C C . LYS A 1 119 ? 49.382 60.988 8.309 1.00 49.86 107 LYS A C 1
ATOM 776 O O . LYS A 1 119 ? 50.133 61.850 8.765 1.00 50.36 107 LYS A O 1
ATOM 778 N N . GLU A 1 120 ? 48.500 60.351 9.074 1.00 50.58 108 GLU A N 1
ATOM 779 C CA . GLU A 1 120 ? 48.406 60.667 10.512 1.00 50.74 108 GLU A CA 1
ATOM 780 C C . GLU A 1 120 ? 49.637 60.152 11.263 1.00 50.50 108 GLU A C 1
ATOM 781 O O . GLU A 1 120 ? 50.157 60.825 12.156 1.00 50.61 108 GLU A O 1
ATOM 783 N N . LEU A 1 121 ? 50.128 58.980 10.872 1.00 50.41 109 LEU A N 1
ATOM 784 C CA . LEU A 1 121 ? 51.311 58.416 11.520 1.00 50.44 109 LEU A CA 1
ATOM 785 C C . LEU A 1 121 ? 52.537 59.315 11.299 1.00 50.28 109 LEU A C 1
ATOM 786 O O . LEU A 1 121 ? 53.294 59.591 12.233 1.00 49.20 109 LEU A O 1
ATOM 791 N N . LYS A 1 122 ? 52.709 59.798 10.069 1.00 50.37 110 LYS A N 1
ATOM 792 C CA . LYS A 1 122 ? 53.839 60.682 9.728 1.00 51.03 110 LYS A CA 1
ATOM 793 C C . LYS A 1 122 ? 53.805 61.980 10.540 1.00 50.81 110 LYS A C 1
ATOM 794 O O . LYS A 1 122 ? 54.838 62.443 11.033 1.00 50.08 110 LYS A O 1
ATOM 800 N N . ARG A 1 123 ? 52.613 62.551 10.677 1.00 50.87 111 ARG A N 1
ATOM 801 C CA . ARG A 1 123 ? 52.424 63.796 11.429 1.00 51.60 111 ARG A CA 1
ATOM 802 C C . ARG A 1 123 ? 52.813 63.617 12.896 1.00 51.35 111 ARG A C 1
ATOM 803 O O . ARG A 1 123 ? 53.620 64.390 13.424 1.00 52.06 111 ARG A O 1
ATOM 811 N N . LYS A 1 124 ? 52.239 62.599 13.539 1.00 51.19 112 LYS A N 1
ATOM 812 C CA . LYS A 1 124 ? 52.559 62.253 14.935 1.00 51.00 112 LYS A CA 1
ATOM 813 C C . LYS A 1 124 ? 54.055 61.994 15.153 1.00 50.83 112 LYS A C 1
ATOM 814 O O . LYS A 1 124 ? 54.623 62.407 16.158 1.00 49.76 112 LYS A O 1
ATOM 817 N N . ALA A 1 125 ? 54.686 61.291 14.217 1.00 50.48 113 AL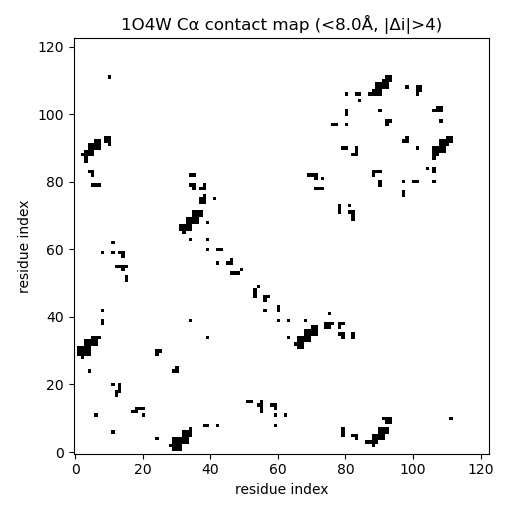A A N 1
ATOM 818 C CA . ALA A 1 125 ? 56.116 61.015 14.310 1.00 50.79 113 ALA A CA 1
ATOM 819 C C . ALA A 1 125 ? 56.923 62.322 14.191 1.00 51.32 113 ALA A C 1
ATOM 820 O O . ALA A 1 125 ? 57.872 62.572 14.952 1.00 50.94 113 ALA A O 1
ATOM 822 N N . LYS A 1 126 ? 56.511 63.169 13.252 1.00 51.82 114 LYS A N 1
ATOM 823 C CA . LYS A 1 126 ? 57.122 64.482 13.057 1.00 52.22 114 LYS A CA 1
ATOM 824 C C . LYS A 1 126 ? 57.028 65.332 14.327 1.00 52.37 114 LYS A C 1
ATOM 825 O O . LYS A 1 126 ? 58.008 65.959 14.740 1.00 52.21 114 LYS A O 1
ATOM 827 N N . GLN A 1 127 ? 55.841 65.334 14.930 1.00 52.37 115 GLN A N 1
ATOM 828 C CA . GLN A 1 127 ? 55.588 66.035 16.186 1.00 52.57 115 GLN A CA 1
ATOM 829 C C . GLN A 1 127 ? 56.424 65.530 17.368 1.00 52.44 115 GLN A C 1
ATOM 830 O O . GLN A 1 127 ? 56.656 66.277 18.326 1.00 52.94 115 GLN A O 1
ATOM 832 N N . ARG A 1 128 ? 56.868 64.285 17.312 1.00 52.16 116 ARG A N 1
ATOM 833 C CA . ARG A 1 128 ? 57.640 63.690 18.390 1.00 51.92 116 ARG A CA 1
ATOM 834 C C . ARG A 1 128 ? 59.139 63.599 18.048 1.00 51.69 116 ARG A C 1
ATOM 835 O O . ARG A 1 128 ? 59.922 62.988 18.801 1.00 52.63 116 ARG A O 1
ATOM 839 N N . GLY A 1 129 ? 59.547 64.232 16.942 1.00 50.87 117 GLY A N 1
ATOM 840 C CA . GLY A 1 129 ? 60.944 64.186 16.483 1.00 50.33 117 GLY A CA 1
ATOM 841 C C . GLY A 1 129 ? 61.472 62.846 15.955 1.00 49.70 117 GLY A C 1
ATOM 842 O O . GLY A 1 129 ? 62.694 62.626 15.925 1.00 49.96 117 GLY A O 1
ATOM 843 N N . ILE A 1 130 ? 60.566 61.967 15.527 1.00 48.70 118 ILE A N 1
ATOM 844 C CA . ILE A 1 130 ? 60.928 60.665 14.952 1.00 47.76 118 ILE A CA 1
ATOM 845 C C . ILE A 1 130 ? 61.079 60.839 13.438 1.00 46.41 118 ILE A C 1
ATOM 846 O O . ILE A 1 130 ? 60.154 61.308 12.782 1.00 44.76 118 ILE A O 1
ATOM 851 N N . PRO A 1 131 ? 62.229 60.479 12.878 1.00 45.80 119 PRO A N 1
ATOM 852 C CA . PRO A 1 131 ? 62.406 60.610 11.444 1.00 45.64 119 PRO A CA 1
ATOM 853 C C . PRO A 1 131 ? 61.509 59.629 10.699 1.00 45.39 119 PRO A C 1
ATOM 854 O O . PRO A 1 131 ? 61.190 58.544 11.225 1.00 43.57 119 PRO A O 1
ATOM 858 N N . VAL A 1 132 ? 61.090 60.030 9.502 1.00 45.12 120 VAL A N 1
ATOM 859 C CA . VAL A 1 132 ? 60.125 59.274 8.724 1.00 45.58 120 VAL A CA 1
ATOM 860 C C . VAL A 1 132 ? 60.641 59.044 7.295 1.00 44.57 120 VAL A C 1
ATOM 861 O O . VAL A 1 132 ? 61.306 59.912 6.709 1.00 42.76 120 VAL A O 1
ATOM 865 N N . GLY A 1 133 ? 60.324 57.873 6.761 1.00 43.14 121 GLY A N 1
ATOM 866 C CA . GLY A 1 133 ? 60.481 57.589 5.352 1.00 43.11 121 GLY A CA 1
ATOM 867 C C . GLY A 1 133 ? 59.192 56.965 4.841 1.00 43.40 121 GLY A C 1
ATOM 868 O O . GLY A 1 133 ? 58.390 56.458 5.606 1.00 42.38 121 GLY A O 1
ATOM 869 N N . TYR A 1 134 ? 58.966 57.052 3.545 1.00 43.22 122 TYR A N 1
ATOM 870 C CA . TYR A 1 134 ? 57.732 56.553 2.980 1.00 43.11 122 TYR A CA 1
ATOM 871 C C . TYR A 1 134 ? 57.994 56.107 1.551 1.00 42.62 122 TYR A C 1
ATOM 872 O O . TYR A 1 134 ? 59.050 56.456 0.967 1.00 44.58 122 TYR A O 1
ATOM 881 N N . LEU A 1 135 ? 57.018 55.444 0.959 1.00 39.12 123 LEU A N 1
ATOM 882 C CA . LEU A 1 135 ? 57.123 55.007 -0.406 1.00 38.66 123 LEU A CA 1
ATOM 883 C C . LEU A 1 135 ? 56.669 56.069 -1.392 1.00 38.86 123 LEU A C 1
ATOM 884 O O . LEU A 1 135 ? 55.635 56.703 -1.210 1.00 38.25 123 LEU A O 1
ATOM 889 N N . LYS A 1 136 ? 57.483 56.268 -2.421 1.00 39.01 124 LYS A N 1
ATOM 890 C CA . LYS A 1 136 ? 57.170 57.157 -3.507 1.00 40.59 124 LYS A CA 1
ATOM 891 C C . LYS A 1 136 ? 57.275 56.392 -4.820 1.00 40.74 124 LYS A C 1
ATOM 892 O O . LYS A 1 136 ? 58.068 55.457 -4.932 1.00 40.16 124 LYS A O 1
ATOM 898 N N . GLU A 1 137 ? 56.472 56.794 -5.795 1.00 41.28 125 GLU A N 1
ATOM 899 C CA . GLU A 1 137 ? 56.486 56.201 -7.117 1.00 43.06 125 GLU A CA 1
ATOM 900 C C . GLU A 1 137 ? 57.090 57.197 -8.119 1.00 43.70 125 GLU A C 1
ATOM 901 O O . GLU A 1 137 ? 56.671 58.350 -8.175 1.00 43.16 125 GLU A O 1
ATOM 907 N N . ASP A 1 138 ? 58.103 56.750 -8.852 1.00 44.27 126 ASP A N 1
ATOM 908 C CA . ASP A 1 138 ? 58.755 57.530 -9.910 1.00 45.87 126 ASP A CA 1
ATOM 909 C C . ASP A 1 138 ? 58.286 56.925 -11.224 1.00 46.26 126 ASP A C 1
ATOM 910 O O . ASP A 1 138 ? 58.432 55.711 -11.432 1.00 46.64 126 ASP A O 1
ATOM 915 N N . LYS A 1 139 ? 57.661 57.752 -12.059 1.00 46.22 127 LYS A N 1
ATOM 916 C CA . LYS A 1 139 ? 57.230 57.356 -13.388 1.00 46.73 127 LYS A CA 1
ATOM 917 C C . LYS A 1 139 ? 58.115 58.117 -14.354 1.00 46.15 127 LYS A C 1
ATOM 918 O O . LYS A 1 139 ? 58.179 59.347 -14.310 1.00 45.48 127 LYS A O 1
ATOM 924 N N . ARG A 1 140 ? 58.828 57.393 -15.198 1.00 45.66 128 ARG A N 1
ATOM 925 C CA . ARG A 1 140 ? 59.538 58.038 -16.285 1.00 45.58 128 ARG A CA 1
ATOM 926 C C . ARG A 1 140 ? 59.089 57.437 -17.571 1.00 44.56 128 ARG A C 1
ATOM 927 O O . ARG A 1 140 ? 58.844 56.235 -17.657 1.00 43.98 128 ARG A O 1
ATOM 935 N N . VAL A 1 141 ? 58.940 58.305 -18.558 1.00 43.55 129 VAL A N 1
ATOM 936 C CA . VAL A 1 141 ? 58.530 57.911 -19.872 1.00 43.14 129 VAL A CA 1
ATOM 937 C C . VAL A 1 141 ? 59.798 58.003 -20.690 1.00 43.59 129 VAL A C 1
ATOM 938 O O . VAL A 1 141 ? 60.506 59.029 -20.644 1.00 42.91 129 VAL A O 1
ATOM 942 N N . PHE A 1 142 ? 60.092 56.919 -21.409 1.00 43.29 130 PHE A N 1
ATOM 943 C CA . PHE A 1 142 ? 61.308 56.794 -22.195 1.00 43.31 130 PHE A CA 1
ATOM 944 C C . PHE A 1 142 ? 61.034 56.108 -23.531 1.00 42.55 130 PHE A C 1
ATOM 945 O O . PHE A 1 142 ? 60.037 55.409 -23.703 1.00 41.09 130 PHE A O 1
ATOM 953 N N . VAL A 1 143 ? 61.924 56.349 -24.480 1.00 42.40 131 VAL A N 1
ATOM 954 C CA . VAL A 1 143 ? 61.836 55.747 -25.804 1.00 42.43 131 VAL A CA 1
ATOM 955 C C . VAL A 1 143 ? 62.373 54.314 -25.752 1.00 42.43 131 VAL A C 1
ATOM 956 O O . VAL A 1 143 ? 63.516 54.102 -25.341 1.00 42.99 131 VAL A O 1
ATOM 960 N N . GLU A 1 144 ? 61.548 53.348 -26.152 1.00 42.63 132 GLU A N 1
ATOM 961 C CA . GLU A 1 144 ? 61.919 51.931 -26.224 1.00 43.94 132 GLU A CA 1
ATOM 962 C C . GLU A 1 144 ? 62.175 51.512 -27.683 1.00 44.05 132 GLU A C 1
ATOM 963 O O . GLU A 1 144 ? 61.301 51.680 -28.534 1.00 43.61 132 GLU A O 1
ATOM 969 N N . LEU A 1 145 ? 63.367 51.011 -27.959 1.00 43.94 133 LEU A N 1
ATOM 970 C CA . LEU A 1 145 ? 63.704 50.414 -29.250 1.00 45.36 133 LEU A CA 1
ATOM 971 C C . LEU A 1 145 ? 63.707 48.874 -29.230 1.00 46.10 133 LEU A C 1
ATOM 972 O O . LEU A 1 145 ? 63.956 48.256 -30.248 1.00 47.33 133 LEU A O 1
ATOM 977 N N . LEU A 1 146 ? 63.461 48.250 -28.085 1.00 47.38 134 LEU A N 1
ATOM 978 C CA . LEU A 1 146 ? 63.396 46.788 -28.020 1.00 48.63 134 LEU A CA 1
ATOM 979 C C . LEU A 1 146 ? 61.948 46.305 -28.100 1.00 49.10 134 LEU A C 1
ATOM 980 O O . LEU A 1 146 ? 61.710 45.117 -28.373 1.00 49.92 134 LEU A O 1
#

Sequence (123 aa):
KVRCAVVDTNVLYVYLNKADVVGQLREFGFSRFLITASVKRELEKLESLRGKEKVAARFALKLLEHFEVVETESEGDPSLIEAAEKYGCILITNDKELKRKAKQRGIPVGYLKEDKRVFVELL

Organism: Archaeoglobus fulgidus (strain ATCC 49558 / DSM 4304 / JCM 9628 / NBRC 100126 / VC-16) (NCBI:txid224325)

Secondary structure (DSSP, 8-state):
--EEEEE-TTT--HHHHT--HHHHHHHTTEEEEEEEHHHHHHHHHH----HHHHHHHHHHHHHHTTSEEE--SS-SHHHHHHHHHHHT-EEE---HHHHHHHHHTT--EE-------------

InterPro domains:
  IPR002716 PIN domain [SM00670] (12-111)
  IPR022907 VapC family [MF_00265] (14-132)
  IPR029060 PIN-like domain superfamily [SSF88723] (13-130)
  IPR041120 VapC9 PIN-like domain [PF18477] (15-124)

Foldseek 3Di:
DAAEEEEQLVQLCCQVVVDPVVVVVVVVPHDAYEYEPQRLVVLVVVCVDDDSVVVSSVSSNVVCVRHHYHYDPDHDLVRSLVVCVVVVHEYEDPDPVSCVVCVVVVHHYHYDDDDDDDDDDPD

CATH classification: 3.40.50.1010

B-factor: mean 47.79, std 6.19, range [33.04, 70.78]

Nearest PDB structures (foldseek):
  1o4w-assembly1_A-2  TM=1.005E+00  e=5.112E-23  Archaeoglobus fulgidus
  5ecw-assembly1_A  TM=6.533E-01  e=7.588E-05  Shigella flexneri
  5ed0-assembly2_B  TM=6.687E-01  e=2.185E-04  Shigella flexneri
  9h6a-assembly1_A  TM=6.785E-01  e=7.181E-04  Escherichia coli KLY
  5k8j-assembly1_B  TM=5.785E-01  e=2.878E-03  Caulobacter vibrioides CB15

Solvent-accessible surface area: 8242 Å² total